Protein AF-A0A2L2YZP8-F1 (afdb_monomer_lite)

pLDDT: mean 84.09, std 13.02, range [49.12, 95.69]

Structure (mmCIF, N/CA/C/O backbone):
data_AF-A0A2L2YZP8-F1
#
_entry.id   AF-A0A2L2YZP8-F1
#
loop_
_atom_site.group_PDB
_atom_site.id
_atom_site.type_symbol
_atom_site.label_atom_id
_atom_site.label_alt_id
_atom_site.label_comp_id
_atom_site.label_asym_id
_atom_site.label_entity_id
_atom_site.label_seq_id
_atom_site.pdbx_PDB_ins_code
_atom_site.Cartn_x
_atom_site.Cartn_y
_atom_site.Cartn_z
_atom_site.occupancy
_atom_site.B_iso_or_equiv
_atom_site.auth_seq_id
_atom_site.auth_comp_id
_atom_site.auth_asym_id
_atom_site.auth_atom_id
_atom_site.pdbx_PDB_model_num
ATOM 1 N N . SER A 1 1 ? 34.910 -30.637 4.125 1.00 50.97 1 SER A N 1
ATOM 2 C CA . SER A 1 1 ? 34.466 -29.231 3.993 1.00 50.97 1 SER A CA 1
ATOM 3 C C . SER A 1 1 ? 32.971 -29.164 3.695 1.00 50.97 1 SER A C 1
ATOM 5 O O . SER A 1 1 ? 32.547 -29.689 2.673 1.00 50.97 1 SER A O 1
ATOM 7 N N . LYS A 1 2 ? 32.146 -28.598 4.591 1.00 49.12 2 LYS A N 1
ATOM 8 C CA . LYS A 1 2 ? 30.681 -28.477 4.412 1.00 49.12 2 LYS A CA 1
ATOM 9 C C . LYS A 1 2 ? 30.369 -27.373 3.385 1.00 49.12 2 LYS A C 1
ATOM 11 O O . LYS A 1 2 ? 30.729 -26.222 3.610 1.00 49.12 2 LYS A O 1
ATOM 16 N N . LYS A 1 3 ? 29.730 -27.711 2.257 1.00 54.78 3 LYS A N 1
ATOM 17 C CA . LYS A 1 3 ? 29.326 -26.743 1.219 1.00 54.78 3 LYS A CA 1
ATOM 18 C C . LYS A 1 3 ? 28.161 -25.887 1.742 1.00 54.78 3 LYS A C 1
ATOM 20 O O . LYS A 1 3 ? 27.088 -26.421 2.006 1.00 54.78 3 LYS A O 1
ATOM 25 N N . LYS A 1 4 ? 28.363 -24.571 1.896 1.00 58.50 4 LYS A N 1
ATOM 26 C CA . LYS A 1 4 ? 27.272 -23.608 2.134 1.00 58.50 4 LYS A CA 1
ATOM 27 C C . LYS A 1 4 ? 26.395 -23.557 0.881 1.00 58.50 4 LYS A C 1
ATOM 29 O O . LYS A 1 4 ? 26.900 -23.278 -0.204 1.00 58.50 4 LYS A O 1
ATOM 34 N N . ALA A 1 5 ? 25.101 -23.825 1.031 1.00 60.03 5 ALA A N 1
ATOM 35 C CA . ALA A 1 5 ? 24.129 -23.623 -0.034 1.00 60.03 5 ALA A CA 1
ATOM 36 C C . ALA A 1 5 ? 24.107 -22.130 -0.401 1.00 60.03 5 ALA A C 1
ATOM 38 O O . ALA A 1 5 ? 23.691 -21.291 0.394 1.00 60.03 5 ALA A O 1
ATOM 39 N N . SER A 1 6 ? 24.623 -21.793 -1.583 1.00 64.88 6 SER A N 1
ATOM 40 C CA . SER A 1 6 ? 24.504 -20.452 -2.146 1.00 64.88 6 SER A CA 1
ATOM 41 C C . SER A 1 6 ? 23.047 -20.266 -2.557 1.00 64.88 6 SER A C 1
ATOM 43 O O . SER A 1 6 ? 22.593 -20.853 -3.539 1.00 64.88 6 SER A O 1
ATOM 45 N N . THR A 1 7 ? 22.291 -19.499 -1.776 1.00 64.62 7 THR A N 1
ATOM 46 C CA . THR A 1 7 ? 20.964 -19.021 -2.168 1.00 64.62 7 THR A CA 1
ATOM 47 C C . THR A 1 7 ? 21.139 -18.144 -3.407 1.00 64.62 7 THR A C 1
ATOM 49 O O . THR A 1 7 ? 21.490 -16.970 -3.296 1.00 64.62 7 THR A O 1
ATOM 52 N N . ARG A 1 8 ? 20.979 -18.722 -4.605 1.00 75.44 8 ARG A N 1
ATOM 53 C CA . ARG A 1 8 ? 20.988 -17.954 -5.854 1.00 75.44 8 ARG A CA 1
ATOM 54 C C . ARG A 1 8 ? 19.814 -16.985 -5.806 1.00 75.44 8 ARG A C 1
ATOM 56 O O . ARG A 1 8 ? 18.665 -17.410 -5.721 1.00 75.44 8 ARG A O 1
ATOM 63 N N . ASN A 1 9 ? 20.115 -15.691 -5.851 1.00 78.75 9 ASN A N 1
ATOM 64 C CA . ASN A 1 9 ? 19.091 -14.673 -6.041 1.00 78.75 9 ASN A CA 1
ATOM 65 C C . ASN A 1 9 ? 18.310 -14.971 -7.335 1.00 78.75 9 ASN A C 1
ATOM 67 O O . ASN A 1 9 ? 18.919 -15.437 -8.306 1.00 78.75 9 ASN A O 1
ATOM 71 N N . PRO A 1 10 ? 16.994 -14.695 -7.375 1.00 77.38 10 PRO A N 1
ATOM 72 C CA . PRO A 1 10 ? 16.225 -14.812 -8.604 1.00 77.38 10 PRO A CA 1
ATOM 73 C C . PRO A 1 10 ? 16.847 -13.951 -9.709 1.00 77.38 10 PRO A C 1
ATOM 75 O O . PRO A 1 10 ? 17.474 -12.920 -9.437 1.00 77.38 10 PRO A O 1
ATOM 78 N N . THR A 1 11 ? 16.693 -14.394 -10.956 1.00 79.94 11 THR A N 1
ATOM 79 C CA . THR A 1 11 ? 17.224 -13.688 -12.127 1.00 79.94 11 THR A CA 1
ATOM 80 C C . THR A 1 11 ? 16.647 -12.274 -12.211 1.00 79.94 11 THR A C 1
ATOM 82 O O . THR A 1 11 ? 15.547 -12.009 -11.723 1.00 79.94 11 THR A O 1
ATOM 85 N N . VAL A 1 12 ? 17.388 -11.350 -12.833 1.00 74.88 12 VAL A N 1
ATOM 86 C CA . VAL A 1 12 ? 16.965 -9.944 -12.990 1.00 74.88 12 VAL A CA 1
ATOM 87 C C . VAL A 1 12 ? 15.578 -9.858 -13.624 1.00 74.88 12 VAL A C 1
ATOM 89 O O . VAL A 1 12 ? 14.739 -9.112 -13.138 1.00 74.88 12 VAL A O 1
ATOM 92 N N . THR A 1 13 ? 15.307 -10.706 -14.620 1.00 73.88 13 THR A N 1
ATOM 93 C CA . THR A 1 13 ? 13.992 -10.824 -15.254 1.00 73.88 13 THR A CA 1
ATOM 94 C C . THR A 1 13 ? 12.895 -11.081 -14.229 1.00 73.88 13 THR A C 1
ATOM 96 O O . THR A 1 13 ? 11.969 -10.295 -14.158 1.00 73.88 13 THR A O 1
ATOM 99 N N . VAL A 1 14 ? 13.031 -12.094 -13.366 1.00 74.44 14 VAL A N 1
ATOM 100 C CA . VAL A 1 14 ? 12.019 -12.424 -12.344 1.00 74.44 14 VAL A CA 1
ATOM 101 C C . VAL A 1 14 ? 11.891 -11.329 -11.279 1.00 74.44 14 VAL A C 1
ATOM 103 O O . VAL A 1 14 ? 10.810 -11.120 -10.741 1.00 74.44 14 VAL A O 1
ATOM 106 N N . ARG A 1 15 ? 12.975 -10.609 -10.965 1.00 72.81 15 ARG A N 1
ATOM 107 C CA . ARG A 1 15 ? 12.955 -9.501 -9.989 1.00 72.81 15 ARG A CA 1
ATOM 108 C C . ARG A 1 15 ? 12.265 -8.243 -10.519 1.00 72.81 15 ARG A C 1
ATOM 110 O O . ARG A 1 15 ? 11.764 -7.461 -9.716 1.00 72.81 15 ARG A O 1
ATOM 117 N N . SER A 1 16 ? 12.281 -8.044 -11.832 1.00 65.94 16 SER A N 1
ATOM 118 C CA . SER A 1 16 ? 11.693 -6.888 -12.515 1.00 65.94 16 SER A CA 1
ATOM 119 C C . SER A 1 16 ? 10.383 -7.216 -13.235 1.00 65.9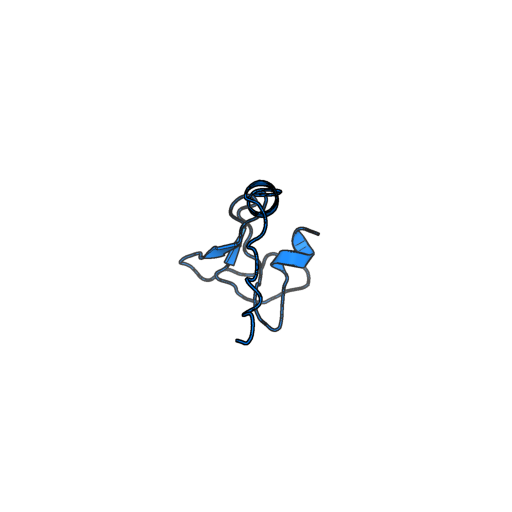4 16 SER A C 1
ATOM 121 O O . SER A 1 16 ? 9.752 -6.314 -13.779 1.00 65.94 16 SER A O 1
ATOM 123 N N . ASP A 1 17 ? 9.961 -8.479 -13.243 1.00 58.38 17 ASP A N 1
ATOM 124 C CA . ASP A 1 17 ? 8.689 -8.891 -13.819 1.00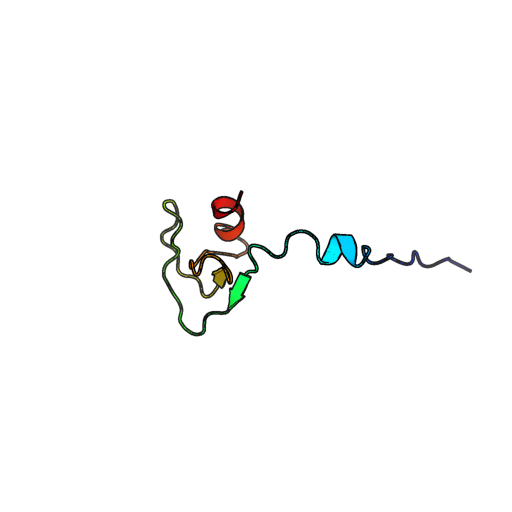 58.38 17 ASP A CA 1
ATOM 125 C C . ASP A 1 17 ? 7.552 -8.374 -12.919 1.00 58.38 17 ASP A C 1
ATOM 127 O O . ASP A 1 17 ? 7.485 -8.707 -11.735 1.00 58.38 17 ASP A O 1
ATOM 131 N N . LYS A 1 18 ? 6.657 -7.549 -13.481 1.00 61.12 18 LYS A N 1
ATOM 132 C CA . LYS A 1 18 ? 5.447 -6.984 -12.833 1.00 61.12 18 LYS A CA 1
ATOM 133 C C . LYS A 1 18 ? 5.680 -5.845 -11.823 1.00 61.12 18 LYS A C 1
ATOM 135 O O . LYS A 1 18 ? 5.246 -5.895 -10.675 1.00 61.12 18 LYS A O 1
ATOM 140 N N . ILE A 1 19 ? 6.268 -4.747 -12.298 1.00 60.12 19 ILE A N 1
ATOM 141 C CA . ILE A 1 19 ? 6.514 -3.484 -11.562 1.00 60.12 19 ILE A CA 1
ATOM 142 C C . ILE A 1 19 ? 5.239 -2.632 -11.357 1.00 60.12 19 ILE A C 1
ATOM 144 O O . ILE A 1 19 ? 5.315 -1.412 -11.238 1.00 60.12 19 ILE A O 1
ATOM 148 N N . ASP A 1 20 ? 4.046 -3.222 -11.370 1.00 71.25 20 ASP A N 1
ATOM 149 C CA . ASP A 1 20 ? 2.843 -2.424 -11.613 1.00 71.25 20 ASP A CA 1
ATOM 150 C C . ASP A 1 20 ? 2.288 -1.743 -10.352 1.00 71.25 20 ASP A C 1
ATOM 152 O O . ASP A 1 20 ? 1.693 -0.680 -10.443 1.00 71.25 20 ASP A O 1
ATOM 156 N N . HIS A 1 21 ? 2.528 -2.288 -9.153 1.00 82.31 21 HIS A N 1
ATOM 157 C CA . HIS A 1 21 ? 1.904 -1.790 -7.919 1.00 82.31 21 HIS A CA 1
ATOM 158 C C . HIS A 1 21 ? 2.846 -1.859 -6.712 1.00 82.31 21 HIS A C 1
ATOM 160 O O . HIS A 1 21 ? 2.653 -2.671 -5.806 1.00 82.31 21 HIS A O 1
ATOM 166 N N . TRP A 1 22 ? 3.878 -1.013 -6.668 1.00 88.06 22 TRP 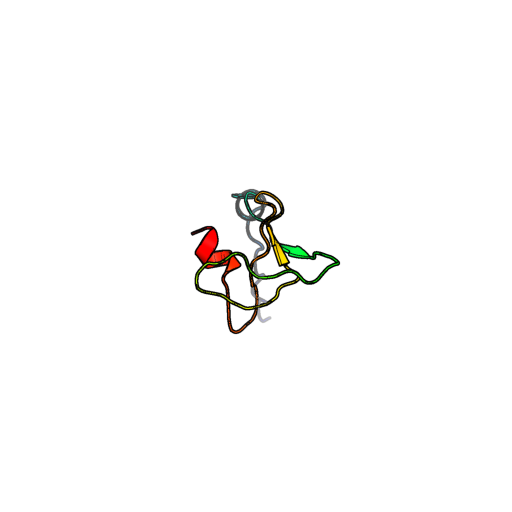A N 1
ATOM 167 C CA . TRP A 1 22 ? 4.781 -0.984 -5.514 1.00 88.06 22 TRP A CA 1
ATOM 168 C C . TRP A 1 22 ? 4.177 -0.219 -4.330 1.00 88.06 22 TRP A C 1
ATOM 170 O O . TRP A 1 22 ? 3.606 0.860 -4.520 1.00 88.06 22 TRP A O 1
ATOM 180 N N . PRO A 1 23 ? 4.290 -0.752 -3.099 1.00 92.56 23 PRO A N 1
ATOM 181 C CA . PRO A 1 23 ? 3.953 -0.008 -1.900 1.00 92.56 23 PRO A CA 1
ATOM 182 C C . PRO A 1 23 ? 5.021 1.055 -1.622 1.00 92.56 23 PRO A C 1
ATOM 184 O O . PRO A 1 23 ? 6.198 0.747 -1.455 1.00 92.56 23 PRO A O 1
ATOM 187 N N . GLU A 1 24 ? 4.591 2.302 -1.509 1.00 93.75 24 GLU A N 1
ATOM 188 C CA . GLU A 1 24 ? 5.411 3.444 -1.121 1.00 93.75 24 GLU A CA 1
ATOM 189 C C . GLU A 1 24 ? 4.936 4.017 0.207 1.00 93.75 24 GLU A C 1
ATOM 191 O O . GLU A 1 24 ? 3.742 4.009 0.523 1.00 93.75 24 GLU A O 1
ATOM 196 N N . HIS A 1 25 ? 5.873 4.568 0.974 1.00 94.31 25 HIS A N 1
ATOM 197 C CA . HIS A 1 25 ? 5.535 5.330 2.163 1.00 94.31 25 HIS A CA 1
ATOM 198 C C . HIS A 1 25 ? 5.039 6.729 1.787 1.00 94.31 25 HIS A C 1
ATOM 200 O O . HIS A 1 25 ? 5.677 7.474 1.051 1.00 94.31 25 HIS A O 1
ATOM 206 N N . ASN A 1 26 ? 3.888 7.083 2.333 1.00 91.19 26 ASN A N 1
ATOM 207 C CA . ASN A 1 26 ? 3.317 8.410 2.343 1.00 91.19 26 ASN A CA 1
ATOM 208 C C . ASN A 1 26 ? 3.705 9.097 3.660 1.00 91.19 26 ASN A C 1
ATOM 210 O O . ASN A 1 26 ? 3.645 8.483 4.732 1.00 91.19 26 ASN A O 1
ATOM 214 N N . GLU A 1 27 ? 4.086 10.369 3.583 1.00 90.25 27 GLU A N 1
ATOM 215 C CA . GLU A 1 27 ? 4.449 11.179 4.750 1.00 90.25 27 GLU A CA 1
ATOM 216 C C . GLU A 1 27 ? 3.262 11.311 5.708 1.00 90.25 27 GLU A C 1
ATOM 218 O O . GLU A 1 27 ? 3.377 11.147 6.927 1.00 90.25 27 GLU A O 1
ATOM 223 N N . SER A 1 28 ? 2.078 11.525 5.133 1.00 91.94 28 SER A N 1
ATOM 224 C CA . SER A 1 28 ? 0.839 11.672 5.879 1.00 91.94 28 SER A CA 1
ATOM 225 C C . SER A 1 28 ? 0.133 10.335 6.066 1.00 91.94 28 SER A C 1
ATOM 227 O O . SER A 1 28 ? -0.013 9.529 5.147 1.00 91.94 28 SER A O 1
ATOM 229 N N . LYS A 1 29 ? -0.392 10.113 7.274 1.00 93.19 29 LYS A N 1
ATOM 230 C CA . LYS A 1 29 ? -1.256 8.964 7.562 1.00 93.19 29 LYS A CA 1
ATOM 231 C C . LYS A 1 29 ? -2.626 9.198 6.921 1.00 93.19 29 LYS A C 1
ATOM 233 O O . LYS A 1 29 ? -3.262 10.207 7.201 1.00 93.19 29 LYS A O 1
ATOM 238 N N . GLN A 1 30 ? -3.088 8.271 6.091 1.00 94.50 30 GLN A N 1
ATOM 239 C CA . GLN A 1 30 ? -4.350 8.368 5.353 1.00 94.50 30 GLN A CA 1
ATOM 240 C C . GLN A 1 30 ? -5.283 7.208 5.705 1.00 94.50 30 GLN A C 1
ATOM 242 O O . GLN A 1 30 ? -4.840 6.164 6.188 1.00 94.50 30 GLN A O 1
ATOM 247 N N . ARG A 1 31 ? -6.592 7.372 5.485 1.00 94.62 31 ARG A N 1
ATOM 248 C CA . ARG A 1 31 ? -7.545 6.261 5.641 1.00 94.62 31 ARG A CA 1
ATOM 249 C C . ARG A 1 31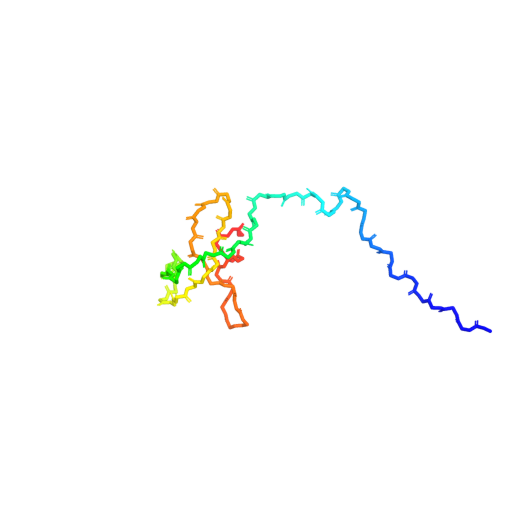 ? -7.319 5.220 4.550 1.00 94.62 31 ARG A C 1
ATOM 251 O O . ARG A 1 31 ? -7.099 5.569 3.390 1.00 94.62 31 ARG A O 1
ATOM 258 N N . CYS A 1 32 ? -7.407 3.949 4.929 1.00 95.56 32 CYS A N 1
ATOM 259 C CA . CYS A 1 32 ? -7.396 2.856 3.973 1.00 95.56 32 CYS A CA 1
ATOM 260 C C . CYS A 1 32 ? -8.602 2.974 3.032 1.00 95.56 32 CYS A C 1
ATOM 262 O O . CYS A 1 32 ? -9.717 3.226 3.483 1.00 95.56 32 CYS A O 1
ATOM 264 N N . LYS A 1 33 ? -8.371 2.801 1.728 1.00 94.69 33 LYS A N 1
ATOM 265 C CA . LYS A 1 33 ? -9.410 2.858 0.688 1.00 94.69 33 LYS A CA 1
ATOM 266 C C . LYS A 1 33 ? -10.086 1.514 0.407 1.00 94.69 33 LYS A C 1
ATOM 268 O O . LYS A 1 33 ? -10.963 1.446 -0.444 1.00 94.69 33 LYS A O 1
ATOM 273 N N . MET A 1 34 ? -9.707 0.461 1.127 1.00 93.81 34 MET A N 1
ATOM 274 C CA . MET A 1 34 ? -10.373 -0.836 1.047 1.00 93.81 34 MET A CA 1
ATOM 275 C C . MET A 1 34 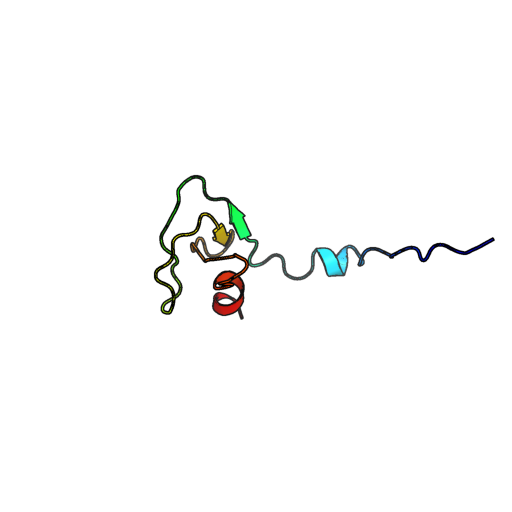? -11.750 -0.764 1.717 1.00 93.81 34 MET A C 1
ATOM 277 O O . MET A 1 34 ? -11.840 -0.352 2.871 1.00 93.81 34 MET A O 1
ATOM 281 N N . SER A 1 35 ? -12.802 -1.209 1.028 1.00 90.56 35 SER A N 1
ATOM 282 C CA . SER A 1 35 ? -14.198 -1.130 1.497 1.00 90.56 35 SER A CA 1
ATOM 283 C C . SER A 1 35 ? -14.437 -1.838 2.836 1.00 90.56 35 SER A C 1
ATOM 285 O O . SER A 1 35 ? -15.197 -1.353 3.672 1.00 90.56 35 SER A O 1
ATOM 287 N N . SER A 1 36 ? -13.743 -2.950 3.080 1.00 90.38 36 SER A N 1
ATOM 288 C CA . SER A 1 36 ? -13.814 -3.724 4.325 1.00 90.38 36 SER A CA 1
ATOM 289 C C . SER A 1 36 ? -12.906 -3.200 5.446 1.00 90.38 36 SER A C 1
ATOM 291 O O . SER A 1 36 ? -12.906 -3.752 6.545 1.00 90.38 36 SER A O 1
ATOM 293 N N . CYS A 1 37 ? -12.127 -2.137 5.211 1.00 93.00 37 CYS A N 1
ATOM 294 C CA . CYS A 1 37 ? -11.150 -1.629 6.168 1.00 93.00 37 CYS A CA 1
ATOM 295 C C . CYS A 1 37 ? -11.465 -0.195 6.602 1.00 93.00 37 CYS A C 1
ATOM 297 O O . CYS A 1 37 ? -11.568 0.716 5.790 1.00 93.00 37 CYS A O 1
ATOM 299 N N . LYS A 1 38 ? -11.511 0.035 7.918 1.00 91.81 38 LYS A N 1
ATOM 300 C CA . LYS A 1 38 ? -11.640 1.379 8.517 1.00 91.81 38 LYS A CA 1
ATOM 301 C C . LYS A 1 38 ? -10.319 1.897 9.104 1.00 91.81 38 LYS A C 1
ATOM 303 O O . LYS A 1 38 ? -10.297 2.885 9.832 1.00 91.81 38 LYS A O 1
ATOM 308 N N . GLY A 1 39 ? -9.220 1.196 8.824 1.00 91.88 39 GLY A N 1
ATOM 309 C CA . GLY A 1 39 ? -7.897 1.500 9.354 1.00 91.88 39 GLY A CA 1
ATOM 310 C C . GLY A 1 39 ? -7.240 2.714 8.699 1.00 91.88 39 GLY A C 1
ATOM 311 O O . GLY A 1 39 ? -7.694 3.245 7.685 1.00 91.88 39 GLY A O 1
ATOM 312 N N . PHE A 1 40 ? -6.114 3.118 9.275 1.00 93.75 40 PHE A N 1
ATOM 313 C CA . PHE A 1 40 ? -5.247 4.154 8.730 1.00 93.75 40 PHE A CA 1
ATOM 314 C C . PHE A 1 40 ? -3.902 3.550 8.330 1.00 93.75 40 PHE A C 1
ATOM 316 O O . PHE A 1 40 ? -3.365 2.700 9.038 1.00 93.75 40 PHE A O 1
ATOM 323 N N . THR A 1 41 ? -3.337 4.029 7.231 1.00 94.69 41 THR A N 1
ATOM 324 C CA . THR A 1 41 ? -2.095 3.533 6.642 1.00 94.69 41 THR A CA 1
ATOM 325 C C . THR A 1 41 ? -1.214 4.697 6.203 1.00 94.69 41 THR A C 1
ATOM 327 O O . THR A 1 41 ? -1.701 5.788 5.912 1.00 94.69 41 THR A O 1
ATOM 330 N N . ARG A 1 42 ? 0.094 4.461 6.175 1.00 95.44 42 ARG A N 1
ATOM 331 C CA . ARG A 1 42 ? 1.067 5.320 5.487 1.00 95.44 42 ARG A CA 1
ATOM 332 C C . ARG A 1 42 ? 1.541 4.677 4.191 1.00 95.44 42 ARG A C 1
ATOM 334 O O . ARG A 1 42 ? 2.493 5.152 3.610 1.00 95.44 42 ARG A O 1
ATOM 341 N N . ILE A 1 43 ? 0.931 3.578 3.766 1.00 95.19 43 ILE A N 1
ATOM 342 C CA . ILE A 1 43 ? 1.320 2.877 2.550 1.00 95.19 43 ILE A CA 1
ATOM 343 C C . ILE A 1 43 ? 0.360 3.264 1.436 1.00 95.19 43 ILE A C 1
ATOM 345 O O . ILE A 1 43 ? -0.859 3.137 1.591 1.00 95.19 43 ILE A O 1
ATOM 349 N N . LYS A 1 44 ? 0.918 3.719 0.318 1.00 94.62 44 LYS A N 1
ATOM 350 C CA . LYS A 1 44 ? 0.200 3.988 -0.926 1.00 94.62 44 LYS A CA 1
ATOM 351 C C . LYS A 1 44 ? 0.731 3.106 -2.049 1.00 94.62 44 LYS A C 1
ATOM 353 O O . LYS A 1 44 ? 1.885 2.703 -2.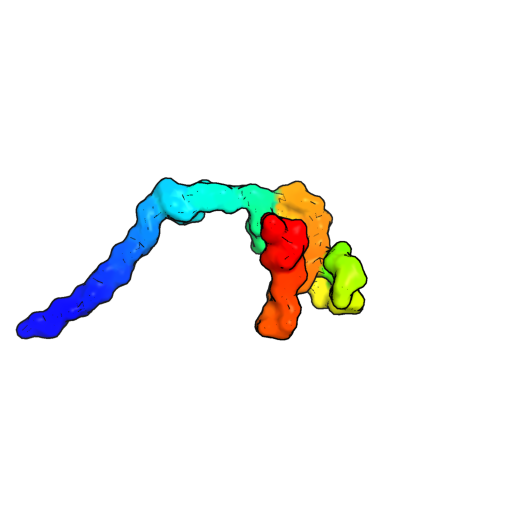022 1.00 94.62 44 LYS A O 1
ATOM 358 N N . CYS A 1 45 ? -0.102 2.794 -3.030 1.00 93.19 45 CYS A N 1
ATOM 359 C CA . CYS A 1 45 ? 0.362 2.196 -4.280 1.00 93.19 45 CYS A CA 1
ATOM 360 C C . CYS A 1 45 ? 0.935 3.295 -5.181 1.00 93.19 45 CYS A C 1
ATOM 362 O O . CYS A 1 45 ? 0.236 4.278 -5.426 1.00 93.19 45 CYS A O 1
ATOM 364 N N . SER A 1 46 ? 2.163 3.131 -5.678 1.00 90.81 46 SER A N 1
ATOM 365 C CA . SER A 1 46 ? 2.827 4.119 -6.544 1.00 90.81 46 SER A CA 1
ATOM 366 C C . SER A 1 46 ? 2.055 4.381 -7.842 1.00 90.81 46 SER A C 1
ATOM 368 O O . SER A 1 46 ? 1.916 5.527 -8.260 1.00 90.81 46 SER A O 1
ATOM 370 N N . LYS A 1 47 ? 1.479 3.333 -8.444 1.00 88.62 47 LYS A N 1
ATOM 371 C CA . LYS A 1 47 ? 0.726 3.430 -9.702 1.00 88.62 47 LYS A CA 1
ATOM 372 C C . LYS A 1 47 ? -0.723 3.869 -9.516 1.00 88.62 47 LYS A C 1
ATOM 374 O O . LYS A 1 47 ? -1.201 4.744 -10.226 1.00 88.62 47 LYS A O 1
ATOM 379 N N . CYS A 1 48 ? -1.437 3.259 -8.571 1.00 90.38 48 CYS A N 1
ATOM 380 C CA . CYS A 1 48 ? -2.863 3.534 -8.364 1.00 90.38 48 CYS A CA 1
ATOM 381 C C . CYS A 1 48 ? -3.113 4.773 -7.492 1.00 90.38 48 CYS A C 1
ATOM 383 O O . CYS A 1 48 ? -4.248 5.226 -7.386 1.00 90.38 48 CYS A O 1
ATOM 385 N N . ASN A 1 49 ? -2.080 5.285 -6.813 1.00 90.94 49 ASN A N 1
ATOM 386 C CA . ASN A 1 49 ? -2.157 6.388 -5.853 1.00 90.94 49 ASN A CA 1
ATOM 387 C C . ASN A 1 49 ? -3.227 6.186 -4.752 1.00 90.94 49 ASN A C 1
ATOM 389 O O . ASN A 1 49 ? -3.815 7.133 -4.229 1.00 90.94 49 ASN A O 1
ATOM 393 N N . VAL A 1 50 ? -3.490 4.924 -4.387 1.00 92.75 50 VAL A N 1
ATOM 394 C CA . VAL A 1 50 ? -4.451 4.542 -3.341 1.00 92.75 50 VAL A CA 1
ATOM 395 C C . VAL A 1 50 ? -3.738 4.169 -2.050 1.00 92.75 50 VAL A C 1
ATOM 397 O O . VAL A 1 50 ? -2.749 3.440 -2.060 1.00 92.75 50 VAL A O 1
ATOM 400 N N . ASN A 1 51 ? -4.269 4.634 -0.919 1.00 95.44 51 ASN A N 1
ATOM 401 C CA . ASN A 1 51 ? -3.742 4.313 0.406 1.00 95.44 51 ASN A CA 1
ATOM 402 C C . ASN A 1 51 ? -4.350 2.995 0.905 1.00 95.44 51 ASN A C 1
ATOM 404 O O . ASN A 1 51 ? -5.562 2.904 1.127 1.00 95.44 51 ASN A O 1
ATOM 408 N N . LEU A 1 52 ? -3.523 1.968 1.105 1.00 95.62 52 LEU A N 1
ATOM 409 C CA . LEU A 1 52 ? -3.959 0.626 1.500 1.00 95.62 52 LEU A CA 1
ATOM 410 C C . LEU A 1 52 ? -3.159 0.113 2.698 1.00 95.62 52 LEU A C 1
ATOM 412 O O . LEU A 1 52 ? -1.977 0.410 2.853 1.00 95.62 52 LEU A O 1
ATOM 416 N N . CYS A 1 53 ? -3.808 -0.626 3.597 1.00 95.69 53 CYS A N 1
ATOM 417 C CA . CYS A 1 53 ? -3.117 -1.238 4.728 1.00 95.69 53 CYS A CA 1
ATOM 418 C C . CYS A 1 53 ? -2.167 -2.334 4.240 1.00 95.69 53 CYS A C 1
ATOM 420 O O . CYS A 1 53 ? -2.573 -3.239 3.510 1.00 95.69 53 CYS A O 1
ATOM 422 N N . LEU A 1 54 ? -0.928 -2.263 4.711 1.00 93.62 54 LEU A N 1
ATOM 423 C CA . LEU A 1 54 ? 0.066 -3.316 4.584 1.00 93.62 54 LEU A CA 1
ATOM 424 C C . LEU A 1 54 ? 0.739 -3.472 5.949 1.00 93.62 54 LEU A C 1
ATOM 426 O O . LEU A 1 54 ? 1.688 -2.770 6.283 1.00 93.62 54 LEU A O 1
ATOM 430 N N . ASN A 1 55 ? 0.163 -4.323 6.790 1.00 89.69 55 ASN A N 1
ATOM 431 C CA . ASN A 1 55 ? 0.680 -4.641 8.116 1.00 89.69 55 ASN A CA 1
ATOM 432 C C . ASN A 1 55 ? 0.437 -6.122 8.439 1.00 89.69 55 ASN A C 1
ATOM 434 O O . ASN A 1 55 ? -0.216 -6.830 7.675 1.00 89.69 55 ASN A O 1
ATOM 438 N N . LYS A 1 56 ? 0.954 -6.586 9.584 1.00 88.56 56 LYS A N 1
ATOM 439 C CA . LYS A 1 56 ? 0.860 -7.992 10.013 1.00 88.56 56 LYS A CA 1
ATOM 440 C C . LYS A 1 56 ? -0.580 -8.524 10.052 1.00 88.56 56 LYS A C 1
ATOM 442 O O . LYS A 1 56 ? -0.796 -9.694 9.766 1.00 88.56 56 LYS A O 1
ATOM 447 N N . ASN A 1 57 ? -1.541 -7.672 10.401 1.00 86.31 57 ASN A N 1
ATOM 448 C CA . ASN A 1 57 ? -2.925 -8.079 10.641 1.00 86.31 57 ASN A CA 1
ATOM 449 C C . ASN A 1 57 ? -3.807 -7.885 9.401 1.00 86.31 57 ASN A C 1
ATOM 451 O O . ASN A 1 57 ? -4.765 -8.619 9.206 1.00 86.31 57 ASN A O 1
ATOM 455 N N . ASN A 1 58 ? -3.487 -6.894 8.566 1.00 87.31 58 ASN A N 1
ATOM 456 C CA . ASN A 1 58 ? -4.274 -6.487 7.412 1.00 87.31 58 ASN A CA 1
ATOM 457 C C . ASN A 1 58 ? -3.364 -6.245 6.206 1.00 87.31 58 ASN A C 1
ATOM 459 O O . ASN A 1 58 ? -2.561 -5.308 6.195 1.00 87.31 58 ASN A O 1
ATOM 463 N N . ASN A 1 59 ? -3.562 -7.045 5.159 1.00 92.88 59 ASN A N 1
ATOM 464 C CA . ASN A 1 59 ? -2.896 -6.890 3.868 1.00 92.88 59 ASN A CA 1
ATOM 465 C C . ASN A 1 59 ? -3.886 -6.436 2.784 1.00 92.88 59 ASN A C 1
ATOM 467 O O . ASN A 1 59 ? -4.065 -7.085 1.755 1.00 92.88 59 ASN A O 1
ATOM 471 N N . CYS A 1 60 ? -4.564 -5.316 3.037 1.00 94.44 60 CYS A N 1
ATOM 472 C CA . CYS A 1 60 ? -5.486 -4.708 2.078 1.00 94.44 60 CYS A CA 1
ATOM 473 C C . CYS A 1 60 ? -4.790 -4.347 0.763 1.00 94.44 60 CYS A C 1
ATOM 475 O O . CYS A 1 60 ? -5.442 -4.340 -0.272 1.00 94.44 60 CYS A O 1
ATOM 477 N N . PHE A 1 61 ? -3.481 -4.072 0.801 1.00 92.88 61 PHE A N 1
ATOM 478 C CA . PHE A 1 61 ? -2.685 -3.830 -0.396 1.00 92.88 61 PHE A CA 1
ATOM 479 C C . PHE A 1 61 ? -2.753 -5.013 -1.362 1.00 92.88 61 PHE A C 1
ATOM 481 O O . PHE A 1 61 ? -3.074 -4.819 -2.527 1.00 92.88 61 PHE A O 1
ATOM 488 N N . LYS A 1 62 ? -2.514 -6.239 -0.883 1.00 90.25 62 LYS A N 1
ATOM 489 C CA . LYS A 1 62 ? -2.615 -7.439 -1.719 1.00 90.25 62 LYS A CA 1
ATOM 490 C C . LYS A 1 62 ? -4.043 -7.637 -2.228 1.00 90.25 62 LYS A C 1
ATOM 492 O O . LYS A 1 62 ? -4.239 -7.734 -3.426 1.00 90.25 62 LYS A O 1
ATOM 497 N N . TYR A 1 63 ? -5.032 -7.643 -1.336 1.00 90.69 63 TYR A N 1
ATOM 498 C CA . TYR A 1 63 ? -6.425 -7.933 -1.703 1.00 90.69 63 TYR A CA 1
ATOM 499 C C . TYR A 1 63 ? -7.051 -6.934 -2.683 1.00 90.69 63 TYR A C 1
ATOM 501 O O . TYR A 1 63 ? -8.012 -7.283 -3.347 1.00 90.69 63 TYR A O 1
ATOM 509 N N . TYR A 1 64 ? -6.553 -5.699 -2.744 1.00 91.12 64 TYR A N 1
ATOM 510 C CA . TYR A 1 64 ? -7.053 -4.694 -3.682 1.00 91.12 64 TYR A CA 1
ATOM 511 C C . TYR A 1 64 ? -6.501 -4.868 -5.109 1.00 91.12 64 TYR A C 1
ATOM 513 O O . TYR A 1 64 ? -7.138 -4.415 -6.051 1.00 91.12 64 TYR A O 1
ATOM 521 N N . HIS A 1 65 ? -5.315 -5.473 -5.264 1.00 87.44 65 HIS A N 1
ATOM 522 C CA . HIS A 1 65 ? -4.634 -5.637 -6.560 1.00 87.44 65 HIS A CA 1
ATOM 523 C C . HIS A 1 65 ? -4.605 -7.093 -7.062 1.00 87.44 65 HIS A C 1
ATOM 525 O O . HIS A 1 65 ? -4.007 -7.359 -8.104 1.00 87.44 65 HIS A O 1
ATOM 531 N N . LEU A 1 66 ? -5.167 -8.029 -6.289 1.00 81.81 66 LEU A N 1
ATOM 532 C CA . LEU A 1 66 ? -5.470 -9.392 -6.736 1.00 81.81 66 LEU A CA 1
ATOM 533 C C . LEU A 1 66 ? -6.713 -9.374 -7.624 1.00 81.81 66 LEU A C 1
ATOM 535 O O . LEU A 1 66 ? -6.698 -10.131 -8.615 1.00 81.81 66 LEU A O 1
#

Foldseek 3Di:
DDDDPDPDDDDPCVVPPPPAWDWDFAPDWAAAPQPPGRDIARTATPHVRGGHDDDPVDDRVVVVVD

Sequence (66 aa):
SKKKASTRNPTVTVRSDKIDHWPEHNESKQRCKMSSCKGFTRIKCSKCNVNLCLNKNNNCFKYYHL

Secondary structure (DSSP, 8-state):
-PPP---PPPPHHHHHTT-S--EEEEEEEEE---TT---EEEEEETTT--B--BSSS-BHHHHHH-

Radius of gyration: 16.43 Å; chains: 1; bounding box: 49×41×26 Å

Organism: Parasteatoda tepidariorum (NCBI:txid114398)